Protein AF-A0A932VXF3-F1 (afdb_monomer_lite)

Foldseek 3Di:
DDDDDDDDDDDPPPVVVVVVVVVVPPPPPPPPPPPPPDPPPDDDVVVVVVVVPDDPVVVVVLVVLLCVLVEQDPPDDQDPVSLVVCHYNNVSLVVVQVVVVVVCVVVPNPDDGDD

pLDDT: mean 80.36, std 18.59, range [40.66, 98.44]

Secondary structure (DSSP, 8-state):
----------SSSHHHHHHHHHTTS---------------PPPPHHHHHHHHT--HHHHHHHHHHHHHTS---TTS--SHHHHHTT-HHHHHHHHHHHHHHHHHHHTTS------

Sequence (115 aa):
MPDSFPPRTVRASLALAALILALKMVQVGPWCAAQETAPKSTADPRIAEAMRQVSAEHVRQTVEKLVGFGNRSTISAQDEESIKAGKGIGAAREWLKAEFERYSQDCGGCLEVKT

Structure (mmCIF, N/CA/C/O backbone):
data_AF-A0A932VXF3-F1
#
_entry.id   AF-A0A932VXF3-F1
#
loop_
_atom_site.group_PDB
_atom_site.id
_atom_site.type_symbol
_atom_site.label_atom_id
_atom_site.label_alt_id
_atom_site.label_comp_id
_atom_site.label_asym_id
_atom_site.label_entity_id
_atom_site.label_seq_id
_atom_site.pdbx_PDB_ins_code
_atom_site.Cartn_x
_atom_site.Cartn_y
_atom_site.Cartn_z
_atom_site.occupancy
_atom_site.B_iso_or_equiv
_atom_site.auth_seq_id
_atom_site.auth_comp_id
_atom_site.auth_asym_id
_atom_site.auth_atom_id
_atom_site.pdbx_PDB_model_num
ATOM 1 N N . MET A 1 1 ? 12.389 -43.166 106.131 1.00 40.66 1 MET A N 1
ATOM 2 C CA . MET A 1 1 ? 13.278 -44.239 105.636 1.00 40.66 1 MET A CA 1
ATOM 3 C C . MET A 1 1 ? 12.452 -45.228 104.832 1.00 40.66 1 MET A C 1
ATOM 5 O O . MET A 1 1 ? 11.438 -45.649 105.377 1.00 40.66 1 MET A O 1
ATOM 9 N N . PRO A 1 2 ? 12.913 -45.725 103.674 1.00 53.91 2 PRO A N 1
ATOM 10 C CA . PRO A 1 2 ? 13.514 -45.081 102.491 1.00 53.91 2 PRO A CA 1
ATOM 11 C C . PRO A 1 2 ? 12.556 -45.216 101.274 1.00 53.91 2 PRO A C 1
ATOM 13 O O . PRO A 1 2 ? 11.650 -46.042 101.273 1.00 53.91 2 PRO A O 1
ATOM 16 N N . ASP A 1 3 ? 12.535 -44.264 100.348 1.00 43.66 3 ASP A N 1
ATOM 17 C CA . ASP A 1 3 ? 13.316 -44.189 99.096 1.00 43.66 3 ASP A CA 1
ATOM 18 C C . ASP A 1 3 ? 12.954 -45.214 98.003 1.00 43.66 3 ASP A C 1
ATOM 20 O O . ASP A 1 3 ? 13.391 -46.358 97.946 1.00 43.66 3 ASP A O 1
ATOM 24 N N . SER A 1 4 ? 12.116 -44.683 97.121 1.00 55.75 4 SER A N 1
ATOM 25 C CA . SER A 1 4 ? 12.026 -44.791 95.667 1.00 55.75 4 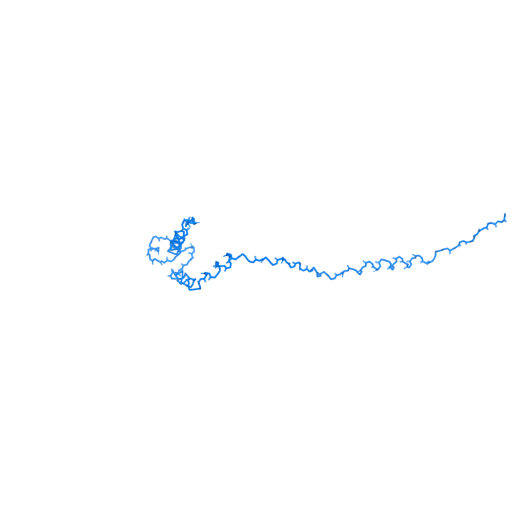SER A CA 1
ATOM 26 C C . SER A 1 4 ? 13.173 -45.394 94.816 1.00 55.75 4 SER A C 1
ATOM 28 O O . SER A 1 4 ? 14.345 -45.092 95.012 1.00 55.75 4 SER A O 1
ATOM 30 N N . PHE A 1 5 ? 12.718 -46.035 93.721 1.00 50.31 5 PHE A N 1
ATOM 31 C CA . PHE A 1 5 ? 13.310 -46.271 92.381 1.00 50.31 5 PHE A CA 1
ATOM 32 C C . PHE A 1 5 ? 14.364 -47.371 92.144 1.00 50.31 5 PHE A C 1
ATOM 34 O O . PHE A 1 5 ? 15.482 -47.319 92.647 1.00 50.31 5 PHE A O 1
ATOM 41 N N . PRO A 1 6 ? 14.091 -48.215 91.126 1.00 60.06 6 PRO A N 1
ATOM 42 C CA . PRO A 1 6 ? 15.063 -48.511 90.077 1.00 60.06 6 PRO A CA 1
ATOM 43 C C . PRO A 1 6 ? 14.640 -47.939 88.700 1.00 60.06 6 PRO A C 1
ATOM 45 O O . PRO A 1 6 ? 13.467 -48.016 88.328 1.00 60.06 6 PRO A O 1
ATOM 48 N N . PRO A 1 7 ? 15.588 -47.413 87.899 1.00 60.91 7 PRO A N 1
ATOM 49 C CA . PRO A 1 7 ? 15.400 -47.081 86.490 1.00 60.91 7 PRO A CA 1
ATOM 50 C C . PRO A 1 7 ? 15.838 -48.243 85.581 1.00 60.91 7 PRO A C 1
ATOM 52 O O . PRO A 1 7 ? 16.712 -49.026 85.951 1.00 60.91 7 PRO A O 1
ATOM 55 N N . ARG A 1 8 ? 15.294 -48.298 84.357 1.00 56.75 8 ARG A N 1
ATOM 56 C CA . ARG A 1 8 ? 16.018 -48.671 83.120 1.00 56.75 8 ARG A CA 1
ATOM 57 C C . ARG A 1 8 ? 15.127 -48.475 81.892 1.00 56.75 8 ARG A C 1
ATOM 59 O O . ARG A 1 8 ? 14.483 -49.381 81.377 1.00 56.75 8 ARG A O 1
ATOM 66 N N . THR A 1 9 ? 15.113 -47.225 81.450 1.00 55.66 9 THR A N 1
ATOM 67 C CA . THR A 1 9 ? 14.852 -46.799 80.076 1.00 55.66 9 THR A CA 1
ATOM 68 C C . THR A 1 9 ? 15.997 -47.251 79.151 1.00 55.66 9 THR A C 1
ATOM 70 O O . THR A 1 9 ? 17.034 -47.728 79.606 1.00 55.66 9 THR A O 1
ATOM 73 N N . VAL A 1 10 ? 15.825 -47.017 77.845 1.00 54.66 10 VAL A N 1
ATOM 74 C CA . VAL A 1 10 ? 16.841 -47.102 76.772 1.00 54.66 10 VAL A CA 1
ATOM 75 C C . VAL A 1 10 ? 16.967 -48.457 76.054 1.00 54.66 10 VAL A C 1
ATOM 77 O O . VAL A 1 10 ? 18.033 -49.057 76.000 1.00 54.66 10 VAL A O 1
ATOM 80 N N . ARG A 1 11 ? 15.896 -48.902 75.382 1.00 53.44 11 ARG A N 1
ATOM 81 C CA . ARG A 1 11 ? 16.027 -49.703 74.139 1.00 53.44 11 ARG A CA 1
ATOM 82 C C . ARG A 1 11 ? 15.054 -49.333 73.010 1.00 53.44 11 ARG A C 1
ATOM 84 O O . ARG A 1 11 ? 15.239 -49.797 71.894 1.00 53.44 11 ARG A O 1
ATOM 91 N N . ALA A 1 12 ? 14.069 -48.465 73.245 1.00 50.56 12 ALA A N 1
ATOM 92 C CA . ALA A 1 12 ? 12.978 -48.240 72.287 1.00 50.56 12 ALA A CA 1
ATOM 93 C C . ALA A 1 12 ? 13.077 -46.943 71.451 1.00 50.56 12 ALA A C 1
ATOM 95 O O . ALA A 1 12 ? 12.210 -46.691 70.622 1.00 50.56 12 ALA A O 1
ATOM 96 N N . SER A 1 13 ? 14.103 -46.106 71.643 1.00 53.72 13 SER A N 1
ATOM 97 C CA . SER A 1 13 ? 14.100 -44.733 71.097 1.00 53.72 13 SER A CA 1
ATOM 98 C C . SER A 1 13 ? 14.796 -44.555 69.740 1.00 53.72 13 SER A C 1
ATOM 100 O O . SER A 1 13 ? 14.627 -43.514 69.117 1.00 53.72 13 SER A O 1
ATOM 102 N N . LEU A 1 14 ? 15.545 -45.547 69.246 1.00 50.66 14 LEU A N 1
ATOM 103 C CA . LEU A 1 14 ? 16.274 -45.432 67.970 1.00 50.66 14 LEU A CA 1
ATOM 104 C C . LEU A 1 14 ? 15.472 -45.909 66.747 1.00 50.66 14 LEU A C 1
ATOM 106 O O . LEU A 1 14 ? 15.729 -45.448 65.640 1.00 50.66 14 LEU A O 1
ATOM 110 N N . ALA A 1 15 ? 14.463 -46.767 66.927 1.00 51.75 15 ALA A N 1
ATOM 111 C CA . ALA A 1 15 ? 13.630 -47.235 65.814 1.00 51.75 15 ALA A CA 1
ATOM 112 C C . ALA A 1 15 ? 12.563 -46.207 65.383 1.00 51.75 15 ALA A C 1
ATOM 114 O O . ALA A 1 15 ? 12.134 -46.206 64.232 1.00 51.75 15 ALA A O 1
ATOM 115 N N . LEU A 1 16 ? 12.157 -45.300 66.281 1.00 50.34 16 LEU A N 1
ATOM 116 C CA . LEU A 1 16 ? 11.082 -44.340 66.006 1.00 50.34 16 LEU A CA 1
ATOM 117 C C . LEU A 1 16 ? 11.559 -43.122 65.191 1.00 50.34 16 LEU A C 1
ATOM 119 O O . LEU A 1 16 ? 10.794 -42.574 64.402 1.00 50.34 16 LEU A O 1
ATOM 123 N N . ALA A 1 17 ? 12.831 -42.727 65.320 1.00 52.22 17 ALA A N 1
ATOM 124 C CA . ALA A 1 17 ? 13.390 -41.590 64.583 1.00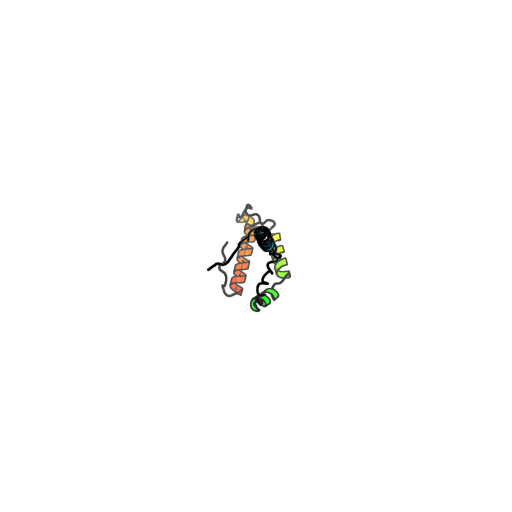 52.22 17 ALA A CA 1
ATOM 125 C C . ALA A 1 17 ? 13.579 -41.882 63.080 1.00 52.22 17 ALA A C 1
ATOM 127 O O . ALA A 1 17 ? 13.363 -41.000 62.250 1.00 52.22 17 ALA A O 1
ATOM 128 N N . ALA A 1 18 ? 13.909 -43.127 62.713 1.00 51.28 18 ALA A N 1
ATOM 129 C CA . ALA A 1 18 ? 14.051 -43.534 61.312 1.00 51.28 18 ALA A CA 1
ATOM 130 C C . ALA A 1 18 ? 12.703 -43.568 60.565 1.00 51.28 18 ALA A C 1
ATOM 132 O O . ALA A 1 18 ? 12.644 -43.269 59.373 1.00 51.28 18 ALA A O 1
ATOM 133 N N . LEU A 1 19 ? 11.605 -43.861 61.272 1.00 50.88 19 LEU A N 1
ATOM 134 C CA . LEU A 1 19 ? 10.261 -43.895 60.692 1.00 50.88 19 LEU A CA 1
ATOM 135 C C . LEU A 1 19 ? 9.699 -42.483 60.431 1.00 50.88 19 LEU A C 1
ATOM 137 O O . LEU A 1 19 ? 8.986 -42.268 59.453 1.00 50.88 19 LEU A O 1
ATOM 141 N N . ILE A 1 20 ? 10.068 -41.500 61.259 1.00 52.69 20 ILE A N 1
ATOM 142 C CA . ILE A 1 20 ? 9.630 -40.102 61.104 1.00 52.69 20 ILE A CA 1
ATOM 143 C C . ILE A 1 20 ? 10.355 -39.411 59.935 1.00 52.69 20 ILE A C 1
ATOM 145 O O . ILE A 1 20 ? 9.757 -38.576 59.255 1.00 52.69 20 ILE A O 1
ATOM 149 N N . LEU A 1 21 ? 11.606 -39.789 59.640 1.00 52.09 21 LEU A N 1
ATOM 150 C CA . LEU A 1 21 ? 12.352 -39.237 58.502 1.00 52.09 21 LEU A CA 1
ATOM 151 C C . LEU A 1 21 ? 11.844 -39.776 57.150 1.00 52.09 21 LEU A C 1
ATOM 153 O O . LEU A 1 21 ? 11.788 -39.032 56.173 1.00 52.09 21 LEU A O 1
ATOM 157 N N . ALA A 1 22 ? 11.393 -41.034 57.102 1.00 54.16 22 ALA A N 1
ATOM 158 C CA . ALA A 1 22 ? 10.820 -41.636 55.894 1.00 54.16 22 ALA A CA 1
ATOM 159 C C . ALA A 1 22 ? 9.439 -41.056 55.520 1.00 54.16 22 ALA A C 1
ATOM 161 O O . ALA A 1 22 ? 9.090 -40.998 54.342 1.00 54.16 22 ALA A O 1
ATOM 162 N N . LEU A 1 23 ? 8.668 -40.553 56.494 1.00 53.97 23 LEU A N 1
ATOM 163 C CA . LEU A 1 23 ? 7.335 -39.983 56.247 1.00 53.97 23 LEU A CA 1
ATOM 164 C C . LEU A 1 23 ? 7.374 -38.584 55.599 1.00 53.97 23 LEU A C 1
ATOM 166 O O . LEU A 1 23 ? 6.358 -38.099 55.105 1.00 53.97 23 LEU A O 1
ATOM 170 N N . LYS A 1 24 ? 8.536 -37.921 55.563 1.00 53.31 24 LYS A N 1
ATOM 171 C CA . LYS A 1 24 ? 8.692 -36.585 54.960 1.00 53.31 24 LYS A CA 1
ATOM 172 C C . LYS A 1 24 ? 9.058 -36.601 53.468 1.00 53.31 24 LYS A C 1
ATOM 174 O O . LYS A 1 24 ? 9.126 -35.531 52.876 1.00 53.31 24 LYS A O 1
ATOM 179 N N . MET A 1 25 ? 9.233 -37.771 52.842 1.00 56.75 25 MET A N 1
ATOM 180 C CA . MET A 1 25 ? 9.577 -37.880 51.410 1.00 56.75 25 MET A CA 1
ATOM 181 C C . MET A 1 25 ? 8.388 -38.158 50.471 1.00 56.75 25 MET A C 1
ATOM 183 O O . MET A 1 25 ? 8.572 -38.241 49.261 1.00 56.75 25 MET A O 1
ATOM 187 N N . VAL A 1 26 ? 7.158 -38.260 50.985 1.00 55.94 26 VAL A N 1
ATOM 188 C CA . VAL A 1 26 ? 5.957 -38.579 50.181 1.00 55.94 26 VAL A CA 1
ATOM 189 C C . VAL A 1 26 ? 5.067 -37.346 49.998 1.00 55.94 26 VAL A C 1
ATOM 191 O O . VAL A 1 26 ? 3.864 -37.384 50.220 1.00 55.94 26 VAL A O 1
ATOM 194 N N . GLN A 1 27 ? 5.657 -36.215 49.617 1.00 55.69 27 GLN A N 1
ATOM 195 C CA . GLN A 1 27 ? 4.908 -35.090 49.044 1.00 55.69 27 GLN A CA 1
ATOM 196 C C . GLN A 1 27 ? 5.672 -34.476 47.867 1.00 55.69 27 GLN A C 1
ATOM 198 O O . GLN A 1 27 ? 5.815 -33.264 47.763 1.00 55.69 27 GLN A O 1
ATOM 203 N N . VAL A 1 28 ? 6.128 -35.312 46.931 1.00 60.19 28 VAL A N 1
ATOM 204 C CA . VAL A 1 28 ? 6.244 -34.854 45.540 1.00 60.19 28 VAL A CA 1
ATOM 205 C C . VAL A 1 28 ? 4.857 -35.034 44.936 1.00 60.19 28 VAL A C 1
ATOM 207 O O . VAL A 1 28 ? 4.553 -36.039 44.298 1.00 60.19 28 VAL A O 1
ATOM 210 N N . GLY A 1 29 ? 3.962 -34.098 45.261 1.00 59.97 29 GLY A N 1
ATOM 211 C CA . GLY A 1 29 ? 2.691 -33.993 44.557 1.00 59.97 29 GLY A CA 1
ATOM 212 C C . GLY A 1 29 ? 2.964 -33.809 43.061 1.00 59.97 29 GLY A C 1
ATOM 213 O O . GLY A 1 29 ? 4.007 -33.253 42.701 1.00 59.97 29 GLY A O 1
ATOM 214 N N . PRO A 1 30 ? 2.077 -34.283 42.174 1.00 56.94 30 PRO A N 1
ATOM 215 C CA . PRO A 1 30 ? 2.242 -34.060 40.752 1.00 56.94 30 PRO A CA 1
ATOM 216 C C . PRO A 1 30 ? 2.320 -32.554 40.512 1.00 56.94 30 PRO A C 1
ATOM 218 O O . PRO A 1 30 ? 1.373 -31.812 40.773 1.00 56.94 30 PRO A O 1
ATOM 221 N N . TRP A 1 31 ? 3.470 -32.122 40.002 1.00 58.28 31 TRP A N 1
ATOM 222 C CA . TRP A 1 31 ? 3.708 -30.818 39.393 1.00 58.28 31 TRP A CA 1
ATOM 223 C C . TRP A 1 31 ? 2.892 -30.718 38.090 1.00 58.28 31 TRP A C 1
ATOM 225 O O . TRP A 1 31 ? 3.414 -30.488 37.009 1.00 58.28 31 TRP A O 1
ATOM 235 N N . CYS A 1 32 ? 1.579 -30.904 38.165 1.00 62.03 32 CYS A N 1
ATOM 236 C CA . CYS A 1 32 ? 0.679 -30.233 37.252 1.00 62.03 32 CYS A CA 1
ATOM 237 C C . CYS A 1 32 ? 0.396 -28.901 37.925 1.00 62.03 32 CYS A C 1
ATOM 239 O O . CYS A 1 32 ? -0.554 -28.771 38.695 1.00 62.03 32 CYS A O 1
ATOM 241 N N . ALA A 1 33 ? 1.248 -27.907 37.661 1.00 62.28 33 ALA A N 1
ATOM 242 C CA . ALA A 1 33 ? 0.759 -26.545 37.728 1.00 62.28 33 ALA A CA 1
ATOM 243 C C . ALA A 1 33 ? -0.491 -26.528 36.842 1.00 62.28 33 ALA A C 1
ATOM 245 O O . ALA A 1 33 ? -0.396 -26.725 35.629 1.00 62.28 33 ALA A O 1
ATOM 246 N N . ALA A 1 34 ? -1.664 -26.405 37.464 1.00 60.34 34 ALA A N 1
ATOM 247 C CA . ALA A 1 34 ? -2.847 -25.982 36.753 1.00 60.34 34 ALA A CA 1
ATOM 248 C C . ALA A 1 34 ? -2.415 -24.723 36.005 1.00 60.34 34 ALA A C 1
ATOM 250 O O . ALA A 1 34 ? -1.992 -23.752 36.634 1.00 60.34 34 ALA A O 1
ATOM 251 N N . GLN A 1 35 ? -2.406 -24.778 34.672 1.00 65.12 35 GLN A N 1
ATOM 252 C CA . GLN A 1 35 ? -2.324 -23.556 33.898 1.00 65.12 35 GLN A CA 1
ATOM 253 C C . GLN A 1 35 ? -3.495 -22.718 34.381 1.00 65.12 35 GLN A C 1
ATOM 255 O O . GLN A 1 35 ? -4.652 -23.085 34.172 1.00 65.12 35 GLN A O 1
ATOM 260 N N . GLU A 1 36 ? -3.184 -21.638 35.089 1.00 59.34 36 GLU A N 1
ATOM 261 C CA . GLU A 1 36 ? -4.128 -20.569 35.322 1.00 59.34 36 GLU A CA 1
ATOM 262 C C . GLU A 1 36 ? -4.588 -20.157 33.930 1.00 59.34 36 GLU A C 1
ATOM 264 O O . GLU A 1 36 ? -3.816 -19.621 33.132 1.00 59.34 36 GLU A O 1
ATOM 269 N N . THR A 1 37 ? -5.804 -20.569 33.567 1.00 60.88 37 THR A N 1
ATOM 270 C CA . THR A 1 37 ? -6.411 -20.170 32.310 1.00 60.88 37 THR A CA 1
ATOM 271 C C . THR A 1 37 ? -6.489 -18.663 32.394 1.00 60.88 37 THR A C 1
ATOM 273 O O . THR A 1 37 ? -7.342 -18.143 33.117 1.00 60.88 37 THR A O 1
ATOM 276 N N . ALA A 1 38 ? -5.558 -17.979 31.723 1.00 67.25 38 ALA A N 1
ATOM 277 C CA . ALA A 1 38 ? -5.578 -16.534 31.618 1.00 67.25 38 ALA A CA 1
ATOM 278 C C . ALA A 1 38 ? -7.022 -16.127 31.298 1.00 67.25 38 ALA A C 1
ATOM 280 O O . ALA A 1 38 ? -7.656 -16.795 30.465 1.00 67.25 38 ALA A O 1
ATOM 281 N N . PRO A 1 39 ? -7.579 -15.115 31.984 1.00 64.88 39 PRO A N 1
ATOM 282 C CA . PRO A 1 39 ? -8.947 -14.704 31.730 1.00 64.88 39 PRO A CA 1
ATOM 283 C C . PRO A 1 39 ? -9.083 -14.478 30.226 1.00 64.88 39 PRO A C 1
ATOM 285 O O . PRO A 1 39 ? -8.312 -13.715 29.640 1.00 64.88 39 PRO A O 1
ATOM 288 N N . LYS A 1 40 ? -10.009 -15.204 29.584 1.00 67.94 40 LYS A N 1
ATOM 289 C CA . LYS A 1 40 ? -10.316 -14.994 28.168 1.00 67.94 40 LYS A CA 1
ATOM 290 C C . LYS A 1 40 ? -10.767 -13.545 28.044 1.00 67.94 40 LYS A C 1
ATOM 292 O O . LYS A 1 40 ? -11.882 -13.212 28.435 1.00 67.94 40 LYS A O 1
ATOM 297 N N . SER A 1 41 ? -9.868 -12.688 27.569 1.00 77.56 41 SER A N 1
ATOM 298 C CA . SER A 1 41 ? -10.170 -11.294 27.285 1.00 77.56 41 SER A CA 1
ATOM 299 C C . SER A 1 41 ? -11.341 -11.264 26.307 1.00 77.56 41 SER A C 1
ATOM 301 O O . SER A 1 41 ? -11.307 -11.914 25.260 1.00 77.56 41 SER A O 1
ATOM 303 N N . THR A 1 42 ? -12.410 -10.568 26.679 1.00 82.94 42 THR A N 1
ATOM 304 C CA . THR A 1 42 ? -13.527 -10.299 25.779 1.00 82.94 42 THR A CA 1
ATOM 305 C C . THR A 1 42 ? -12.996 -9.472 24.612 1.00 82.94 42 THR A C 1
ATOM 307 O O . THR A 1 42 ? -12.404 -8.415 24.826 1.00 82.94 42 THR A O 1
ATOM 310 N N . ALA A 1 43 ? -13.172 -9.961 23.383 1.00 86.44 43 ALA A N 1
ATOM 311 C CA . ALA A 1 43 ? -12.683 -9.272 22.192 1.00 86.44 43 ALA A CA 1
ATOM 312 C C . ALA A 1 43 ? -13.312 -7.871 22.068 1.00 86.44 43 ALA A C 1
ATOM 314 O O . ALA A 1 43 ? -14.522 -7.720 22.242 1.00 86.44 43 ALA A O 1
ATOM 315 N N . ASP A 1 44 ? -12.502 -6.858 21.738 1.00 94.19 44 ASP A N 1
ATOM 316 C CA . ASP A 1 44 ? -12.998 -5.501 21.482 1.00 94.19 44 ASP A CA 1
ATOM 317 C C . ASP A 1 44 ? -13.929 -5.527 20.251 1.00 94.19 44 ASP A C 1
ATOM 319 O O . ASP A 1 44 ? -13.504 -5.950 19.166 1.00 94.19 44 ASP A O 1
ATOM 323 N N . PRO A 1 45 ? -15.192 -5.079 20.374 1.00 94.00 45 PRO A N 1
ATOM 324 C CA . PRO A 1 45 ? -16.146 -5.105 19.269 1.00 94.00 45 PRO A CA 1
ATOM 325 C C . PRO A 1 45 ? -15.686 -4.286 18.054 1.00 94.00 45 PRO A C 1
ATOM 327 O O . PRO A 1 45 ? -16.043 -4.635 16.929 1.00 94.00 45 PRO A O 1
ATOM 330 N N . ARG A 1 46 ? -14.860 -3.246 18.246 1.00 95.19 46 ARG A N 1
ATOM 331 C CA . ARG A 1 46 ? -14.285 -2.440 17.155 1.00 95.19 46 ARG A CA 1
ATOM 332 C C . ARG A 1 46 ? -13.286 -3.244 16.331 1.00 95.19 46 ARG A C 1
ATOM 334 O O . ARG A 1 46 ? -13.279 -3.139 15.109 1.00 95.19 46 ARG A O 1
ATOM 341 N N . ILE A 1 47 ? -12.480 -4.082 16.986 1.00 94.19 47 ILE A N 1
ATOM 342 C CA . ILE A 1 47 ? -11.541 -4.982 16.303 1.00 94.19 47 ILE A CA 1
ATOM 343 C C . ILE A 1 47 ? -12.326 -6.040 15.525 1.00 94.19 47 ILE A C 1
ATOM 345 O O . ILE A 1 47 ? -12.032 -6.287 14.359 1.00 94.19 47 ILE A O 1
ATOM 349 N N . ALA A 1 48 ? -13.362 -6.626 16.133 1.00 94.38 48 ALA A N 1
ATOM 350 C CA . ALA A 1 48 ? -14.205 -7.612 15.459 1.00 94.38 48 ALA A CA 1
ATOM 351 C C . ALA A 1 48 ? -14.908 -7.036 14.215 1.00 94.38 48 ALA A C 1
ATOM 353 O O . ALA A 1 48 ? -15.048 -7.737 13.215 1.00 94.38 48 ALA A O 1
ATOM 354 N N . GLU A 1 49 ? -15.331 -5.771 14.263 1.00 95.81 49 GLU A N 1
ATOM 355 C CA . GLU A 1 49 ? -15.882 -5.061 13.105 1.00 95.81 49 GLU A CA 1
ATOM 356 C C . GLU A 1 49 ? -14.826 -4.806 12.025 1.00 95.81 49 GLU A C 1
ATOM 358 O O . GLU A 1 49 ? -15.053 -5.159 10.872 1.00 95.81 49 GLU A O 1
ATOM 363 N N . ALA A 1 50 ? -13.639 -4.310 12.387 1.00 95.00 50 ALA A N 1
ATOM 364 C CA . ALA A 1 50 ? -12.548 -4.116 11.428 1.00 95.00 50 ALA A CA 1
ATOM 365 C C . ALA A 1 50 ? -12.171 -5.420 10.697 1.00 95.00 50 ALA A C 1
ATOM 367 O O . ALA A 1 50 ? -11.923 -5.412 9.494 1.00 95.00 50 ALA A O 1
ATOM 368 N N . MET A 1 51 ? -12.188 -6.560 11.397 1.00 95.12 51 MET A N 1
ATOM 369 C CA . MET A 1 51 ? -11.924 -7.869 10.785 1.00 95.12 51 MET A CA 1
ATOM 370 C C . MET A 1 51 ? -12.985 -8.290 9.766 1.00 95.12 51 MET A C 1
ATOM 372 O O . MET A 1 51 ? -12.642 -8.937 8.779 1.00 95.12 51 MET A O 1
ATOM 376 N N . ARG A 1 52 ? -14.255 -7.906 9.950 1.00 96.12 52 ARG A N 1
ATOM 377 C CA . ARG A 1 52 ? -15.323 -8.197 8.974 1.00 96.12 52 ARG A CA 1
ATOM 378 C C . ARG A 1 52 ? -15.163 -7.428 7.665 1.00 96.12 52 ARG A C 1
ATOM 380 O O . ARG A 1 52 ? -15.680 -7.870 6.646 1.00 96.12 52 ARG A O 1
ATOM 387 N N . GLN A 1 53 ? -14.454 -6.304 7.688 1.00 96.00 53 GLN A N 1
ATOM 388 C CA . GLN A 1 53 ? -14.239 -5.455 6.514 1.00 96.00 53 GLN A CA 1
ATOM 389 C C . GLN A 1 53 ? -13.069 -5.930 5.636 1.00 96.00 53 GLN A C 1
ATOM 391 O O . GLN A 1 53 ? -12.867 -5.407 4.540 1.00 96.00 53 GLN A O 1
ATOM 396 N N . VAL A 1 54 ? -12.296 -6.929 6.081 1.00 96.38 54 VAL A N 1
ATOM 397 C CA . VAL A 1 54 ? -11.184 -7.486 5.300 1.00 96.38 54 VAL A CA 1
ATOM 398 C C . VAL A 1 54 ? -11.722 -8.230 4.074 1.00 96.38 54 VAL A C 1
ATOM 400 O O . VAL A 1 54 ? -12.476 -9.193 4.188 1.00 96.38 54 VAL A O 1
ATOM 403 N N . SER A 1 55 ? -11.286 -7.808 2.886 1.00 97.94 55 SER A N 1
ATOM 404 C CA . SER A 1 55 ? -11.681 -8.400 1.605 1.00 97.94 55 SER A CA 1
ATOM 405 C C . SER A 1 55 ? 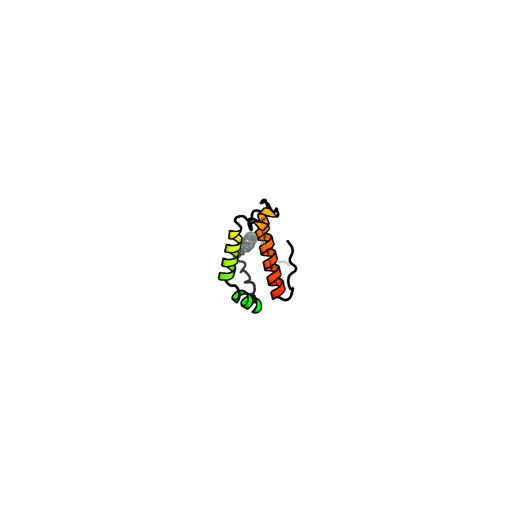-10.579 -9.298 1.047 1.00 97.94 55 SER A C 1
ATOM 407 O O . SER A 1 55 ? -9.492 -8.827 0.707 1.00 97.94 55 SER A O 1
ATOM 409 N N . ALA A 1 56 ? -10.874 -10.592 0.890 1.00 98.25 56 ALA A N 1
ATOM 410 C CA . ALA A 1 56 ? -9.962 -11.543 0.249 1.00 98.25 56 ALA A CA 1
ATOM 411 C C . ALA A 1 56 ? -9.633 -11.146 -1.202 1.00 98.25 56 ALA A C 1
ATOM 413 O O . ALA A 1 56 ? -8.510 -11.343 -1.665 1.00 98.25 56 ALA A O 1
ATOM 414 N N . GLU A 1 57 ? -10.590 -10.534 -1.900 1.00 98.19 57 GLU A N 1
ATOM 415 C CA . GLU A 1 57 ? -10.409 -10.073 -3.274 1.00 98.19 57 GLU A CA 1
ATOM 416 C C . GLU A 1 57 ? -9.411 -8.909 -3.356 1.00 98.19 57 GLU A C 1
ATOM 418 O O . GLU A 1 57 ? -8.507 -8.938 -4.188 1.00 98.19 57 GLU A O 1
ATOM 423 N N . HIS A 1 58 ? -9.485 -7.929 -2.447 1.00 97.12 58 HIS A N 1
ATOM 424 C CA . HIS A 1 58 ? -8.500 -6.837 -2.403 1.00 97.12 58 HIS A CA 1
ATOM 425 C C . HIS A 1 58 ? -7.088 -7.344 -2.073 1.00 97.12 58 HIS A C 1
ATOM 427 O O . HIS A 1 58 ? -6.101 -6.874 -2.647 1.00 97.12 58 HIS A O 1
ATOM 433 N N . VAL A 1 59 ? -6.977 -8.341 -1.185 1.00 98.06 59 VAL A N 1
ATOM 434 C CA . VAL A 1 59 ? -5.692 -8.992 -0.885 1.00 98.06 59 VAL A CA 1
ATOM 435 C C . VAL A 1 59 ? -5.130 -9.661 -2.140 1.00 98.06 59 VAL A C 1
ATOM 437 O O . VAL A 1 59 ? -3.962 -9.452 -2.470 1.00 98.06 59 VAL A O 1
ATOM 440 N N . ARG A 1 60 ? -5.957 -10.409 -2.883 1.00 98.44 60 ARG A N 1
ATOM 441 C CA . ARG A 1 60 ? -5.553 -11.058 -4.140 1.00 98.44 60 ARG A CA 1
ATOM 442 C C . ARG A 1 60 ? -5.063 -10.038 -5.170 1.00 98.44 60 ARG A C 1
ATOM 444 O O . ARG A 1 60 ? -3.971 -10.205 -5.705 1.00 98.44 60 ARG A O 1
ATOM 451 N N . GLN A 1 61 ? -5.817 -8.963 -5.396 1.00 98.31 61 GLN A N 1
ATOM 452 C CA . GLN A 1 61 ? -5.444 -7.890 -6.327 1.00 98.31 61 GLN A CA 1
ATOM 453 C C . GLN A 1 61 ? -4.101 -7.244 -5.959 1.00 98.31 61 GLN A C 1
ATOM 455 O O . GLN A 1 61 ? -3.251 -7.032 -6.825 1.00 98.31 61 GLN A O 1
ATOM 460 N N . THR A 1 62 ? -3.873 -6.993 -4.667 1.00 97.81 62 THR A N 1
ATOM 461 C CA . THR A 1 62 ? -2.601 -6.455 -4.161 1.00 97.81 62 THR A CA 1
ATOM 462 C C . THR A 1 62 ? -1.445 -7.411 -4.451 1.00 97.81 62 THR A C 1
ATOM 464 O O . THR A 1 62 ? -0.399 -6.995 -4.951 1.00 97.81 62 THR A O 1
ATOM 467 N N . VAL A 1 63 ? -1.628 -8.708 -4.186 1.00 97.56 63 VAL A N 1
ATOM 468 C CA . VAL A 1 63 ? -0.614 -9.735 -4.467 1.00 97.56 63 VAL A CA 1
ATOM 469 C C . VAL A 1 63 ? -0.299 -9.798 -5.961 1.00 97.56 63 VAL A C 1
ATOM 471 O O . VAL A 1 63 ? 0.874 -9.776 -6.334 1.00 97.56 63 VAL A O 1
ATOM 474 N N . GLU A 1 64 ? -1.316 -9.826 -6.819 1.00 97.81 64 GLU A N 1
ATOM 475 C CA . GLU A 1 64 ? -1.141 -9.868 -8.275 1.00 97.81 64 GLU A CA 1
ATOM 476 C C . GLU A 1 64 ? -0.408 -8.638 -8.795 1.00 97.81 64 GLU A C 1
ATOM 478 O O . GLU A 1 64 ? 0.536 -8.767 -9.579 1.00 97.81 64 GLU A O 1
ATOM 483 N N . LYS A 1 65 ? -0.758 -7.451 -8.294 1.00 97.00 65 LYS A N 1
ATOM 484 C CA . LYS A 1 65 ? -0.053 -6.219 -8.641 1.00 97.00 65 LYS A CA 1
ATOM 485 C C . LYS A 1 65 ? 1.415 -6.277 -8.226 1.00 97.00 65 LYS A C 1
ATOM 487 O O . LYS A 1 65 ? 2.287 -5.977 -9.040 1.00 97.00 65 LYS A O 1
ATOM 492 N N . LEU A 1 66 ? 1.699 -6.719 -6.999 1.00 95.94 66 LEU A N 1
ATOM 493 C CA . LEU A 1 66 ? 3.065 -6.840 -6.486 1.00 95.94 66 LEU A CA 1
ATOM 494 C C . LEU A 1 66 ? 3.895 -7.888 -7.239 1.00 95.94 66 LEU A C 1
ATOM 496 O O . LEU A 1 66 ? 5.115 -7.742 -7.347 1.00 95.94 66 LEU A O 1
ATOM 500 N N . VAL A 1 67 ? 3.280 -8.971 -7.715 1.00 95.62 67 VAL A N 1
ATOM 501 C CA . VAL A 1 67 ? 3.940 -9.989 -8.553 1.00 95.62 67 VAL A CA 1
ATOM 502 C C . VAL A 1 67 ? 4.168 -9.466 -9.972 1.00 95.62 67 VAL A C 1
ATOM 504 O O . VAL A 1 67 ? 5.209 -9.756 -10.560 1.00 95.62 67 VAL A O 1
ATOM 507 N N . GLY A 1 68 ? 3.265 -8.630 -10.488 1.00 95.50 68 GLY A N 1
ATOM 508 C CA . GLY A 1 68 ? 3.364 -8.020 -11.815 1.00 95.50 68 GLY A CA 1
ATOM 509 C C . GLY A 1 68 ? 4.623 -7.175 -12.049 1.00 95.50 68 GLY A C 1
ATOM 510 O O . GLY A 1 68 ? 5.035 -7.020 -13.194 1.00 95.50 68 GLY A O 1
ATOM 511 N N . PHE A 1 69 ? 5.290 -6.691 -10.994 1.00 94.75 69 PHE A N 1
ATOM 512 C CA . PHE A 1 69 ? 6.579 -5.990 -11.114 1.00 94.75 69 PHE A CA 1
ATOM 513 C C . PHE A 1 69 ? 7.756 -6.917 -11.484 1.00 94.75 69 PHE A C 1
ATOM 515 O O . PHE A 1 69 ? 8.841 -6.440 -11.819 1.00 94.75 69 PHE A O 1
ATOM 522 N N . GLY A 1 70 ? 7.577 -8.241 -11.431 1.00 92.31 70 GLY A N 1
ATOM 523 C CA . GLY A 1 70 ? 8.551 -9.247 -11.868 1.00 92.31 70 GLY A CA 1
ATOM 524 C C . GLY A 1 70 ? 9.640 -9.587 -10.844 1.00 92.31 70 GLY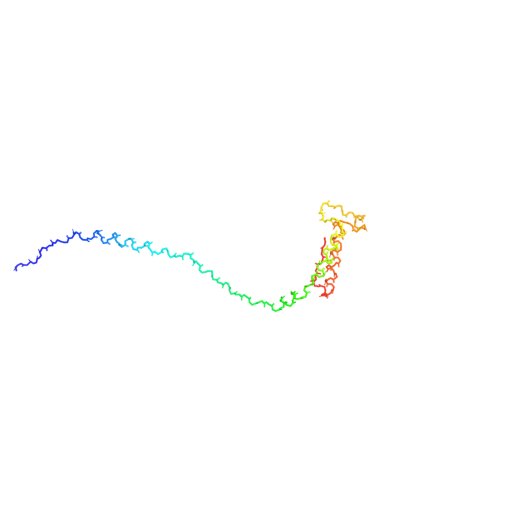 A C 1
ATOM 525 O O . GLY A 1 70 ? 9.927 -10.762 -10.635 1.00 92.31 70 GLY A O 1
ATOM 526 N N . ASN A 1 71 ? 10.223 -8.599 -10.159 1.00 86.44 71 ASN A N 1
ATOM 527 C CA . ASN A 1 71 ? 11.153 -8.823 -9.045 1.00 86.44 71 ASN A CA 1
ATOM 528 C C . ASN A 1 71 ? 10.898 -7.841 -7.887 1.00 86.44 71 ASN A C 1
ATOM 530 O O . ASN A 1 71 ? 10.388 -6.743 -8.089 1.00 86.44 71 ASN A O 1
ATOM 534 N N . ARG A 1 72 ? 11.249 -8.253 -6.662 1.00 84.88 72 ARG A N 1
ATOM 535 C CA . ARG A 1 72 ? 11.178 -7.432 -5.433 1.00 84.88 72 ARG A CA 1
ATOM 536 C C . ARG A 1 72 ? 12.472 -7.516 -4.618 1.00 84.88 72 ARG A C 1
ATOM 538 O O . ARG A 1 72 ? 12.462 -7.382 -3.399 1.00 84.88 72 ARG A O 1
ATOM 545 N N . SER A 1 73 ? 13.580 -7.822 -5.286 1.00 89.44 73 SER A N 1
ATOM 546 C CA . SER A 1 73 ? 14.869 -7.974 -4.620 1.00 89.44 73 SER A CA 1
ATOM 547 C C . SER A 1 73 ? 15.467 -6.600 -4.338 1.00 89.44 73 SER A C 1
ATOM 549 O O . SER A 1 73 ? 15.541 -5.765 -5.237 1.00 89.44 73 SER A O 1
ATOM 551 N N . THR A 1 74 ? 15.917 -6.363 -3.107 1.00 87.56 74 THR A N 1
ATOM 552 C CA . THR A 1 74 ? 16.463 -5.066 -2.673 1.00 87.56 74 THR A CA 1
ATOM 553 C C . THR A 1 74 ? 17.755 -4.678 -3.393 1.00 87.56 74 THR A C 1
ATOM 555 O O . THR A 1 74 ? 18.083 -3.499 -3.435 1.00 87.56 74 THR A O 1
ATOM 558 N N . ILE A 1 75 ? 18.451 -5.644 -4.002 1.00 87.69 75 ILE A N 1
ATOM 559 C CA . ILE A 1 75 ? 19.664 -5.429 -4.809 1.00 87.69 75 ILE A CA 1
ATOM 560 C C . ILE A 1 75 ? 19.377 -5.118 -6.288 1.00 87.69 75 ILE A C 1
ATOM 562 O O . ILE A 1 75 ? 20.311 -4.964 -7.070 1.00 87.69 75 ILE A O 1
ATOM 566 N N . SER A 1 76 ? 18.108 -5.091 -6.707 1.00 84.69 76 SER A N 1
ATOM 567 C CA . SER A 1 76 ? 17.753 -4.794 -8.103 1.00 84.69 76 SER A CA 1
ATOM 568 C C . SER A 1 76 ? 17.943 -3.315 -8.422 1.00 84.69 76 SER A C 1
ATOM 570 O O . SER A 1 76 ? 17.832 -2.468 -7.536 1.00 84.69 76 SER A O 1
ATOM 572 N N . ALA A 1 77 ? 18.194 -3.015 -9.696 1.00 78.88 77 ALA A N 1
ATOM 573 C CA . ALA A 1 77 ? 18.323 -1.648 -10.178 1.00 78.88 77 ALA A CA 1
ATOM 574 C C . ALA A 1 77 ? 17.065 -0.818 -9.850 1.00 78.88 77 ALA A C 1
ATOM 576 O O . ALA A 1 77 ? 15.932 -1.295 -9.965 1.00 78.88 77 ALA A O 1
ATOM 577 N N . GLN A 1 78 ? 17.288 0.416 -9.398 1.00 87.75 78 GLN A N 1
ATOM 578 C CA . GLN A 1 78 ? 16.260 1.404 -9.042 1.00 87.75 78 GLN A CA 1
ATOM 579 C C . GLN A 1 78 ? 16.479 2.719 -9.803 1.00 87.75 78 GLN A C 1
ATOM 581 O O . GLN A 1 78 ? 16.116 3.788 -9.323 1.00 87.75 78 GLN A O 1
ATOM 586 N N . ASP A 1 79 ? 17.123 2.649 -10.967 1.00 88.38 79 ASP A N 1
ATOM 587 C CA . ASP A 1 79 ? 17.242 3.795 -11.860 1.00 88.38 79 ASP A CA 1
ATOM 588 C C . ASP A 1 79 ? 15.874 4.217 -12.419 1.00 88.38 79 ASP A C 1
ATOM 590 O O . ASP A 1 79 ? 14.887 3.472 -12.400 1.00 88.38 79 ASP A O 1
ATOM 594 N N . GLU A 1 80 ? 15.815 5.449 -12.923 1.00 89.62 80 GLU A N 1
ATOM 595 C CA . GLU A 1 80 ? 14.587 6.003 -13.487 1.00 89.62 80 GLU A CA 1
ATOM 596 C C . GLU A 1 80 ? 14.035 5.171 -14.648 1.00 89.62 80 GLU A C 1
ATOM 598 O O . GLU A 1 80 ? 12.821 5.136 -14.839 1.00 89.62 80 GLU A O 1
ATOM 603 N N . GLU A 1 81 ? 14.895 4.517 -15.432 1.00 90.94 81 GLU A N 1
ATOM 604 C CA . GLU A 1 81 ? 14.483 3.704 -16.578 1.00 90.94 81 GLU A CA 1
ATOM 605 C C . GLU A 1 81 ? 13.698 2.470 -16.11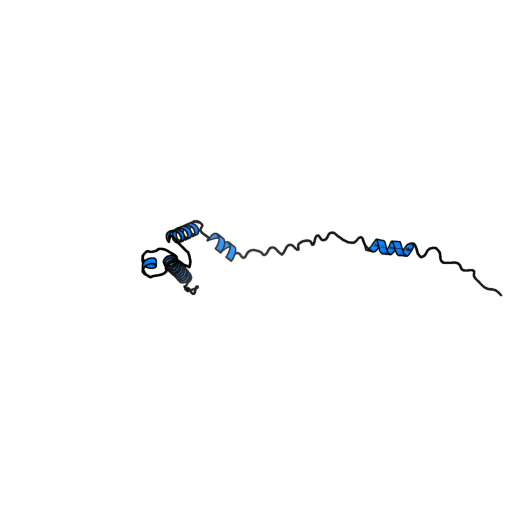6 1.00 90.94 81 GLU A C 1
ATOM 607 O O . GLU A 1 81 ? 12.588 2.223 -16.592 1.00 90.94 81 GLU A O 1
ATOM 612 N N . SER A 1 82 ? 14.216 1.753 -15.120 1.00 86.19 82 SER A N 1
ATOM 613 C CA . SER A 1 82 ? 13.577 0.584 -14.511 1.00 86.19 82 SER A CA 1
ATOM 614 C C . SER A 1 82 ? 12.240 0.942 -13.857 1.00 86.19 82 SER A C 1
ATOM 616 O O . SER A 1 82 ? 11.248 0.219 -14.010 1.00 86.19 82 SER A O 1
ATOM 618 N N . ILE A 1 83 ? 12.186 2.091 -13.174 1.00 90.38 83 ILE A N 1
ATOM 619 C CA . ILE A 1 83 ? 10.961 2.603 -12.547 1.00 90.38 83 ILE A CA 1
ATOM 620 C C . ILE A 1 83 ? 9.922 2.969 -13.614 1.00 90.38 83 ILE A C 1
ATOM 622 O O . ILE A 1 83 ? 8.775 2.528 -13.521 1.00 90.38 83 ILE A O 1
ATOM 626 N N . LYS A 1 84 ? 10.315 3.712 -14.659 1.00 91.19 84 LYS A N 1
ATOM 627 C CA . LYS A 1 84 ? 9.434 4.091 -15.780 1.00 91.19 84 LYS A CA 1
ATOM 628 C C . LYS A 1 84 ? 8.935 2.875 -16.561 1.00 91.19 84 LYS A C 1
ATOM 630 O O . LYS A 1 84 ? 7.788 2.863 -16.999 1.00 91.19 84 LYS A O 1
ATOM 635 N N . ALA A 1 85 ? 9.753 1.830 -16.685 1.00 89.81 85 ALA A N 1
ATOM 636 C CA . ALA A 1 85 ? 9.358 0.555 -17.278 1.00 89.81 85 ALA A CA 1
ATOM 637 C C . ALA A 1 85 ? 8.361 -0.241 -16.411 1.00 89.81 85 ALA A C 1
ATOM 639 O O . ALA A 1 85 ? 7.854 -1.274 -16.856 1.00 89.81 85 ALA A O 1
ATOM 640 N N . GLY A 1 86 ? 8.084 0.209 -15.181 1.00 90.50 86 GLY A N 1
ATOM 641 C CA . GLY A 1 86 ? 7.142 -0.431 -14.269 1.00 90.50 86 GLY A CA 1
ATOM 642 C C . GLY A 1 86 ? 7.625 -1.789 -13.764 1.00 90.50 86 GLY A C 1
ATOM 643 O O . GLY A 1 86 ? 6.802 -2.668 -13.510 1.00 90.50 86 GLY A O 1
ATOM 644 N N . LYS A 1 87 ? 8.944 -1.992 -13.653 1.00 90.50 87 LYS A N 1
ATOM 645 C CA . LYS A 1 87 ? 9.545 -3.272 -13.260 1.00 90.50 87 LYS A CA 1
ATOM 646 C C . LYS A 1 87 ? 10.444 -3.127 -12.038 1.00 90.50 87 LYS A C 1
ATOM 648 O O . LYS A 1 87 ? 11.080 -2.104 -11.809 1.00 90.50 87 LYS A O 1
ATOM 653 N N . GLY A 1 88 ? 10.525 -4.209 -11.278 1.00 91.62 88 GLY A N 1
ATOM 654 C CA . GLY A 1 88 ? 11.417 -4.344 -10.138 1.00 91.62 88 GLY A CA 1
ATOM 655 C C . GLY A 1 88 ? 10.997 -3.586 -8.881 1.00 91.62 88 GLY A C 1
ATOM 656 O O . GLY A 1 88 ? 9.895 -3.044 -8.767 1.00 91.62 88 GLY A O 1
ATOM 657 N N . ILE A 1 89 ? 11.909 -3.574 -7.908 1.00 93.31 89 ILE A N 1
ATOM 658 C CA . ILE A 1 89 ? 11.654 -3.066 -6.555 1.00 93.31 89 ILE A CA 1
ATOM 659 C C . ILE A 1 89 ? 11.378 -1.554 -6.510 1.00 93.31 89 ILE A C 1
ATOM 661 O O . ILE A 1 89 ? 10.583 -1.119 -5.682 1.00 93.31 89 ILE A O 1
ATOM 665 N N . GLY A 1 90 ? 11.984 -0.757 -7.400 1.00 92.69 90 GLY A N 1
ATOM 666 C CA . GLY A 1 90 ? 11.759 0.692 -7.456 1.00 92.69 90 GLY A CA 1
ATOM 667 C C . GLY A 1 90 ? 10.308 1.028 -7.809 1.00 92.69 90 GLY A C 1
ATOM 668 O O . GLY A 1 90 ? 9.623 1.695 -7.039 1.00 92.69 90 GLY A O 1
ATOM 669 N N . ALA A 1 91 ? 9.800 0.466 -8.912 1.00 93.12 91 ALA A N 1
ATOM 670 C CA . ALA A 1 91 ? 8.406 0.639 -9.323 1.00 93.12 91 ALA A CA 1
ATOM 671 C C . ALA A 1 91 ? 7.412 0.119 -8.267 1.00 93.12 91 ALA A C 1
ATOM 673 O O . ALA A 1 91 ? 6.377 0.740 -8.026 1.00 93.12 91 ALA A O 1
ATOM 674 N N . ALA A 1 92 ? 7.737 -0.997 -7.604 1.00 94.00 92 ALA A N 1
ATOM 675 C CA . ALA A 1 92 ? 6.909 -1.544 -6.533 1.00 94.00 92 ALA A CA 1
ATOM 676 C C . ALA A 1 92 ? 6.830 -0.614 -5.307 1.00 94.00 92 ALA A C 1
ATOM 678 O O . ALA A 1 92 ? 5.756 -0.478 -4.722 1.00 94.00 92 ALA A O 1
ATOM 679 N N . ARG A 1 93 ? 7.940 0.037 -4.924 1.00 93.69 93 ARG A N 1
ATOM 680 C CA . ARG A 1 93 ? 7.990 0.993 -3.801 1.00 93.69 93 ARG A CA 1
ATOM 681 C C . ARG A 1 93 ? 7.178 2.250 -4.087 1.00 93.69 93 ARG A C 1
ATOM 683 O O . ARG A 1 93 ? 6.382 2.638 -3.239 1.00 93.69 93 ARG A O 1
ATOM 690 N N . GLU A 1 94 ? 7.327 2.831 -5.275 1.00 93.06 94 GLU A N 1
ATOM 691 C CA . GLU A 1 94 ? 6.541 4.006 -5.675 1.00 93.06 94 GLU A CA 1
ATOM 692 C C . GLU A 1 94 ? 5.044 3.693 -5.726 1.00 93.06 94 GLU A C 1
ATOM 694 O O . GLU A 1 94 ? 4.218 4.474 -5.255 1.00 93.06 94 GLU A O 1
ATOM 699 N N . TRP A 1 95 ? 4.679 2.507 -6.223 1.00 95.31 95 TRP A N 1
ATOM 700 C CA . TRP A 1 95 ? 3.287 2.071 -6.213 1.00 95.31 95 TRP A CA 1
ATOM 701 C C . TRP A 1 95 ? 2.740 1.889 -4.790 1.00 95.31 95 TRP A C 1
ATOM 703 O O . TRP A 1 95 ? 1.646 2.365 -4.496 1.00 95.31 95 TRP A O 1
ATOM 713 N N . LEU A 1 96 ? 3.500 1.252 -3.891 1.00 95.75 96 LEU A N 1
ATOM 714 C CA . LEU A 1 96 ? 3.106 1.111 -2.485 1.00 95.75 96 LEU A CA 1
ATOM 715 C C . LEU A 1 96 ? 2.958 2.474 -1.801 1.00 95.75 96 LEU A C 1
ATOM 717 O O . LEU A 1 96 ? 1.981 2.685 -1.088 1.00 95.75 96 LEU A O 1
ATOM 721 N N . LYS A 1 97 ? 3.889 3.404 -2.038 1.00 96.38 97 LYS A N 1
ATOM 722 C CA . LYS A 1 97 ? 3.819 4.776 -1.518 1.00 96.38 97 LYS A CA 1
ATOM 723 C C . LYS A 1 97 ? 2.523 5.459 -1.935 1.00 96.38 97 LYS A C 1
ATOM 725 O O . LYS A 1 97 ? 1.804 5.943 -1.068 1.00 96.38 97 LYS A O 1
ATOM 730 N N . ALA A 1 98 ? 2.204 5.436 -3.228 1.00 96.88 98 ALA A N 1
ATOM 731 C CA . ALA A 1 98 ? 0.979 6.034 -3.751 1.00 96.88 98 ALA A CA 1
ATOM 732 C C . ALA A 1 98 ? -0.280 5.416 -3.122 1.00 96.88 98 ALA A C 1
ATOM 734 O O . ALA A 1 98 ? -1.241 6.119 -2.819 1.00 96.88 98 ALA A O 1
ATOM 735 N N . GLU A 1 99 ? -0.266 4.107 -2.877 1.00 97.62 99 GLU A N 1
ATOM 736 C CA . GLU A 1 99 ? -1.399 3.411 -2.278 1.00 97.62 99 GLU A CA 1
ATOM 737 C C . GLU A 1 99 ? -1.588 3.773 -0.793 1.00 97.62 99 GLU A C 1
ATOM 739 O O . GLU A 1 99 ? -2.706 4.048 -0.359 1.00 97.62 99 GLU A O 1
ATOM 744 N N . PHE A 1 100 ? -0.503 3.877 -0.020 1.00 97.81 100 PHE A N 1
ATOM 745 C CA . PHE A 1 100 ? -0.567 4.380 1.357 1.00 97.81 100 PHE A CA 1
ATOM 746 C C . PHE A 1 100 ? -0.955 5.859 1.432 1.00 97.81 100 PHE A C 1
ATOM 748 O O . PHE A 1 100 ? -1.688 6.248 2.340 1.00 97.81 100 PHE A O 1
ATOM 755 N N . GLU A 1 101 ? -0.506 6.685 0.486 1.00 98.00 101 GLU A N 1
ATOM 756 C CA . GLU A 1 101 ? -0.931 8.083 0.383 1.00 98.00 101 GLU A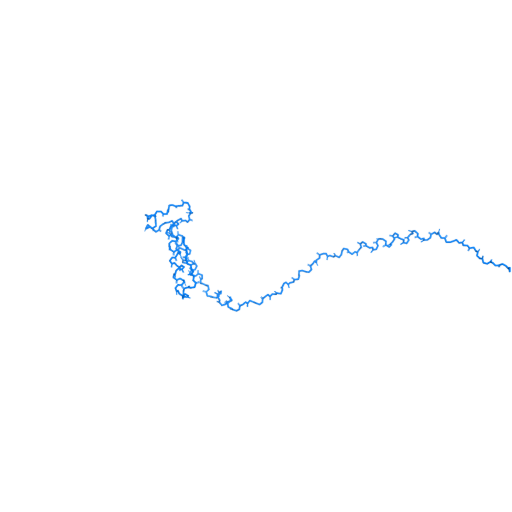 CA 1
ATOM 757 C C . GLU A 1 101 ? -2.432 8.182 0.106 1.00 98.00 101 GLU A C 1
ATOM 759 O O . GLU A 1 101 ? -3.118 8.968 0.760 1.00 98.00 101 GLU A O 1
ATOM 764 N N . ARG A 1 102 ? -2.961 7.339 -0.790 1.00 97.94 102 ARG A N 1
ATOM 765 C CA . ARG A 1 102 ? -4.401 7.235 -1.048 1.00 97.94 102 ARG A CA 1
ATOM 766 C C . ARG A 1 102 ? -5.169 6.834 0.212 1.00 97.94 102 ARG A C 1
ATOM 768 O O . ARG A 1 102 ? -6.117 7.519 0.578 1.00 97.94 102 ARG A O 1
ATOM 775 N N . TYR A 1 103 ? -4.731 5.793 0.924 1.00 97.25 103 TYR A N 1
ATOM 776 C CA . TYR A 1 103 ? -5.360 5.400 2.191 1.00 97.25 103 TYR A CA 1
ATOM 777 C C . TYR A 1 103 ? -5.303 6.505 3.248 1.00 97.25 103 TYR A C 1
ATOM 779 O O . TYR A 1 103 ? -6.270 6.698 3.982 1.00 97.25 103 TYR A O 1
ATOM 787 N N . SER A 1 104 ? -4.193 7.249 3.314 1.00 97.94 104 SER A N 1
ATOM 788 C CA . SER A 1 104 ? -4.067 8.402 4.206 1.00 97.94 104 SER A CA 1
ATOM 789 C C . SER A 1 104 ? -5.105 9.470 3.867 1.00 97.94 104 SER A C 1
ATOM 791 O O . SER A 1 104 ? -5.778 9.976 4.758 1.00 97.94 104 SER A O 1
ATOM 793 N N . GLN A 1 105 ? -5.295 9.783 2.583 1.00 97.88 105 GLN A N 1
ATOM 794 C CA . GLN A 1 105 ? -6.312 10.742 2.141 1.00 97.88 105 GLN A CA 1
ATOM 795 C C . GLN A 1 105 ? -7.729 10.270 2.490 1.00 97.88 105 GLN A C 1
ATOM 797 O O . GLN A 1 105 ? -8.503 11.056 3.038 1.00 97.88 105 GLN A O 1
ATOM 802 N N . ASP A 1 106 ? -8.036 8.990 2.269 1.00 97.50 106 ASP A N 1
ATOM 803 C CA . ASP A 1 106 ? -9.346 8.396 2.568 1.00 97.50 106 ASP A CA 1
ATOM 804 C C . ASP A 1 106 ? -9.704 8.484 4.067 1.00 97.50 106 ASP A C 1
ATOM 806 O O . ASP A 1 106 ? -10.873 8.637 4.422 1.00 97.50 106 ASP A O 1
ATOM 810 N N . CYS A 1 107 ? -8.707 8.439 4.960 1.00 95.88 107 CYS A N 1
ATOM 811 C CA . CYS A 1 107 ? -8.891 8.606 6.407 1.00 95.88 107 CYS A CA 1
ATOM 812 C C . CYS A 1 107 ? -8.656 10.042 6.922 1.00 95.88 107 CYS A C 1
ATOM 814 O O . CYS A 1 107 ? -8.610 10.247 8.136 1.00 95.88 107 CYS A O 1
ATOM 816 N N . GLY A 1 108 ? -8.493 11.037 6.041 1.00 97.38 108 GLY A N 1
ATOM 817 C CA . GLY A 1 108 ? -8.315 12.442 6.434 1.00 97.38 108 GLY A CA 1
ATOM 818 C C . GLY A 1 108 ? -6.903 12.815 6.907 1.00 97.38 108 GLY A C 1
ATOM 819 O O . GLY A 1 108 ? -6.748 13.681 7.763 1.00 97.38 108 GLY A O 1
ATOM 820 N N . GLY A 1 109 ? -5.871 12.171 6.362 1.00 96.88 109 GLY A N 1
ATOM 821 C CA . GLY A 1 109 ? -4.459 12.427 6.659 1.00 96.88 109 GLY A CA 1
ATOM 822 C C . GLY A 1 109 ? -3.918 11.650 7.861 1.00 96.88 109 GLY A C 1
ATOM 823 O O . GLY A 1 109 ? -3.013 12.131 8.538 1.00 96.88 109 GLY A O 1
ATOM 824 N N . CYS A 1 110 ? -4.470 10.470 8.163 1.00 97.25 110 CYS A N 1
ATOM 825 C CA . CYS A 1 110 ? -4.118 9.718 9.373 1.00 97.25 110 CYS A CA 1
ATOM 826 C C . CYS A 1 110 ? -2.738 9.033 9.329 1.00 97.25 110 CYS A C 1
ATOM 828 O O . CYS A 1 110 ? -2.284 8.527 10.357 1.00 97.25 110 CYS A O 1
ATOM 830 N N . LEU A 1 111 ? -2.069 9.002 8.170 1.00 97.12 111 LEU A N 1
ATOM 831 C CA . LEU A 1 111 ? -0.762 8.364 7.989 1.00 97.12 111 LEU A CA 1
ATOM 832 C C . LEU A 1 111 ? 0.286 9.360 7.480 1.00 97.12 111 LEU A C 1
ATOM 834 O O . LEU A 1 111 ? 0.043 10.089 6.516 1.00 97.12 111 LEU A O 1
ATOM 838 N N . GLU A 1 112 ? 1.484 9.305 8.064 1.00 96.56 112 GLU A N 1
ATOM 839 C CA . GLU A 1 112 ? 2.705 9.864 7.475 1.00 96.56 112 GLU A CA 1
ATOM 840 C C . GLU A 1 112 ? 3.375 8.783 6.610 1.00 96.56 112 GLU A C 1
ATOM 842 O O . GLU A 1 112 ? 3.735 7.718 7.114 1.00 96.56 112 GLU A O 1
ATOM 847 N N . VAL A 1 113 ? 3.545 9.041 5.310 1.00 96.19 113 VAL A N 1
ATOM 848 C CA . VAL A 1 113 ? 4.090 8.065 4.351 1.00 96.19 113 VAL A CA 1
ATOM 849 C C . VAL A 1 113 ? 5.514 8.452 3.953 1.00 96.19 113 VAL A C 1
ATOM 851 O O . VAL A 1 113 ? 5.766 9.584 3.543 1.00 96.19 113 VAL A O 1
ATOM 854 N N . LYS A 1 114 ? 6.454 7.506 4.071 1.00 91.88 114 LYS A N 1
ATOM 855 C CA . LYS A 1 114 ? 7.879 7.671 3.739 1.00 91.88 114 LYS A CA 1
ATOM 856 C C . LYS A 1 114 ? 8.372 6.476 2.926 1.00 91.88 114 LYS A C 1
ATOM 858 O O . LYS A 1 114 ? 7.914 5.355 3.143 1.00 91.88 114 LYS A O 1
ATOM 863 N N . THR A 1 115 ? 9.321 6.724 2.029 1.00 78.44 115 THR A N 1
ATOM 864 C CA . THR A 1 115 ? 9.968 5.712 1.178 1.00 78.44 115 THR A CA 1
ATOM 865 C C . THR A 1 115 ? 11.462 5.704 1.339 1.00 78.44 115 THR A C 1
ATOM 867 O O . THR A 1 115 ? 12.051 6.801 1.420 1.00 78.44 115 THR A O 1
#

Radius of gyration: 39.43 Å; chains: 1; bounding box: 36×62×123 Å